Protein AF-A0A7V5UAN1-F1 (afdb_monomer)

Radius of gyration: 17.16 Å; Cα contacts (8 Å, |Δi|>4): 252; chains: 1; bounding box: 66×41×34 Å

Foldseek 3Di:
DDDDDDDDPCPVVLVVPDDFDDKDKDFDDDCLQPPVHHHRWIFIWGQRAAADAQFFFWFQDPNDTDTFGWHDDPNWIWGHGPDPPDDIDTDPDCVRTRTTTQWIDDPDPQRIWGAASNRHTDDSVVVVVLVVDDPVVVVCSRVVPDDDD

Sequence (149 aa):
MSDTPEIPENFLEDVSGCAAGELFALRVLGDSMLPEFAHGAIIVIDPSGLVRDGAYVIAYHNEEYIFRRYRQRDGRHFLEATAEGYETIEIPGIEALKGVVVQKAGRKRKDRVFYTPEGTPVPRDEVMKMKDMPIAEKVKLAKGEGAGS

Structure (mmCIF, N/CA/C/O backbone):
data_AF-A0A7V5UAN1-F1
#
_entry.id   AF-A0A7V5UAN1-F1
#
loop_
_atom_site.group_PDB
_atom_site.id
_atom_site.type_symbol
_atom_site.label_atom_id
_atom_site.label_alt_id
_atom_site.label_comp_id
_atom_site.label_asym_id
_atom_site.label_entity_id
_atom_site.label_seq_id
_atom_site.pdbx_PDB_ins_code
_atom_site.Cartn_x
_atom_site.Cartn_y
_atom_site.Cartn_z
_atom_site.occupancy
_atom_site.B_iso_or_equiv
_atom_site.auth_seq_id
_atom_site.auth_comp_id
_atom_site.auth_asym_id
_atom_site.auth_atom_id
_atom_site.pdbx_PDB_model_num
ATOM 1 N N . MET A 1 1 ? 46.985 2.603 -6.390 1.00 37.56 1 MET A N 1
ATOM 2 C CA . MET A 1 1 ? 46.342 2.937 -5.106 1.00 37.56 1 MET A CA 1
ATOM 3 C C . MET A 1 1 ? 44.888 3.224 -5.406 1.00 37.56 1 MET A C 1
ATOM 5 O O . MET A 1 1 ? 44.614 3.958 -6.344 1.00 37.56 1 MET A O 1
ATOM 9 N N . SER A 1 2 ? 43.996 2.500 -4.740 1.00 39.94 2 SER A N 1
ATOM 10 C CA . SER A 1 2 ? 42.563 2.465 -5.021 1.00 39.94 2 SER A CA 1
ATOM 11 C C . SER A 1 2 ? 41.875 3.565 -4.222 1.00 39.94 2 SER A C 1
ATOM 13 O O . SER A 1 2 ? 41.495 3.330 -3.081 1.00 39.94 2 SER A O 1
ATOM 15 N N . ASP A 1 3 ? 41.735 4.755 -4.794 1.00 39.78 3 ASP A N 1
ATOM 16 C CA . ASP A 1 3 ? 40.943 5.811 -4.167 1.00 39.78 3 ASP A CA 1
ATOM 17 C C . ASP A 1 3 ? 39.482 5.670 -4.595 1.00 39.78 3 ASP A C 1
ATOM 19 O O . ASP A 1 3 ? 39.117 5.928 -5.741 1.00 39.78 3 ASP A O 1
ATOM 23 N N . THR A 1 4 ? 38.644 5.210 -3.665 1.00 43.41 4 THR A N 1
ATOM 24 C CA . THR A 1 4 ? 37.189 5.367 -3.747 1.00 43.41 4 THR A CA 1
ATOM 25 C C . THR A 1 4 ? 36.801 6.500 -2.804 1.00 43.41 4 THR A C 1
ATOM 27 O O . THR A 1 4 ? 36.857 6.284 -1.597 1.00 43.41 4 THR A O 1
ATOM 30 N N . PRO A 1 5 ? 36.389 7.678 -3.299 1.00 42.16 5 PRO A N 1
ATOM 31 C CA . PRO A 1 5 ? 35.668 8.634 -2.475 1.00 42.16 5 PRO A CA 1
ATOM 32 C C . PRO A 1 5 ? 34.151 8.444 -2.635 1.00 42.16 5 PRO A C 1
ATOM 34 O O . PRO A 1 5 ? 33.549 8.719 -3.673 1.00 42.16 5 PRO A O 1
ATOM 37 N N . GLU A 1 6 ? 33.627 7.830 -1.579 1.00 40.03 6 GLU A N 1
ATOM 38 C CA . GLU A 1 6 ? 32.344 7.942 -0.874 1.00 40.03 6 GLU A CA 1
ATOM 39 C C . GLU A 1 6 ? 31.180 8.719 -1.519 1.00 40.03 6 GLU A C 1
ATOM 41 O O . GLU A 1 6 ? 31.269 9.876 -1.924 1.00 40.03 6 GLU A O 1
ATOM 46 N N . ILE A 1 7 ? 30.029 8.042 -1.546 1.00 42.56 7 ILE A N 1
ATOM 47 C CA . ILE A 1 7 ? 28.725 8.602 -1.905 1.00 42.56 7 ILE A CA 1
ATOM 48 C C . ILE A 1 7 ? 28.358 9.666 -0.852 1.00 42.56 7 ILE A C 1
ATOM 50 O O . ILE A 1 7 ? 28.419 9.346 0.333 1.00 42.56 7 ILE A O 1
ATOM 54 N N . PRO A 1 8 ? 27.942 10.885 -1.245 1.00 36.81 8 PRO A N 1
ATOM 55 C CA . PRO A 1 8 ? 27.608 11.942 -0.295 1.00 36.81 8 PRO A CA 1
ATOM 56 C C . PRO A 1 8 ? 26.448 11.534 0.623 1.00 36.81 8 PRO A C 1
ATOM 58 O O . PRO A 1 8 ? 25.410 11.053 0.157 1.00 36.81 8 PRO A O 1
ATOM 61 N N . GLU A 1 9 ? 26.634 11.782 1.921 1.00 48.00 9 GLU A N 1
ATOM 62 C CA . GLU A 1 9 ? 25.721 11.458 3.031 1.00 48.00 9 GLU A CA 1
ATOM 63 C C . GLU A 1 9 ? 24.309 12.064 2.873 1.00 48.00 9 GLU A C 1
ATOM 65 O O . GLU A 1 9 ? 23.345 11.559 3.442 1.00 48.00 9 GLU A O 1
ATOM 70 N N . ASN A 1 10 ? 24.140 13.055 1.992 1.00 40.91 10 ASN A N 1
ATOM 71 C CA . ASN A 1 10 ? 22.894 13.809 1.828 1.00 40.91 10 ASN A CA 1
ATOM 72 C C . ASN A 1 10 ? 21.871 13.237 0.832 1.00 40.91 10 ASN A C 1
ATOM 74 O O . ASN A 1 10 ? 20.813 13.829 0.650 1.00 40.91 10 ASN A O 1
ATOM 78 N N . PHE A 1 11 ? 22.101 12.081 0.195 1.00 41.47 11 PHE A N 1
ATOM 79 C CA . PHE A 1 11 ? 21.076 11.506 -0.703 1.00 41.47 11 PHE A CA 1
ATOM 80 C C . PHE A 1 11 ? 19.885 10.883 0.054 1.00 41.47 11 PHE A C 1
ATOM 82 O O . PHE A 1 11 ? 18.825 10.647 -0.526 1.00 41.47 11 PHE A O 1
ATOM 89 N N . LEU A 1 12 ? 20.061 10.602 1.347 1.00 40.75 12 LEU A N 1
ATOM 90 C CA . LEU A 1 12 ? 19.012 10.102 2.239 1.00 40.75 12 LEU A CA 1
ATOM 91 C C . LEU A 1 12 ? 18.244 11.238 2.940 1.00 40.75 12 LEU A C 1
ATOM 93 O O . LEU A 1 12 ? 17.134 11.004 3.410 1.00 40.75 12 LEU A O 1
ATOM 97 N N . GLU A 1 13 ? 18.775 12.467 2.952 1.00 40.84 13 GLU A N 1
ATOM 98 C CA . GLU A 1 13 ? 18.150 13.615 3.628 1.00 40.84 13 GLU A CA 1
ATOM 99 C C . GLU A 1 13 ? 17.051 14.300 2.798 1.00 40.84 13 GLU A C 1
ATOM 101 O O . GLU A 1 13 ? 16.097 14.812 3.373 1.00 40.84 13 GLU A O 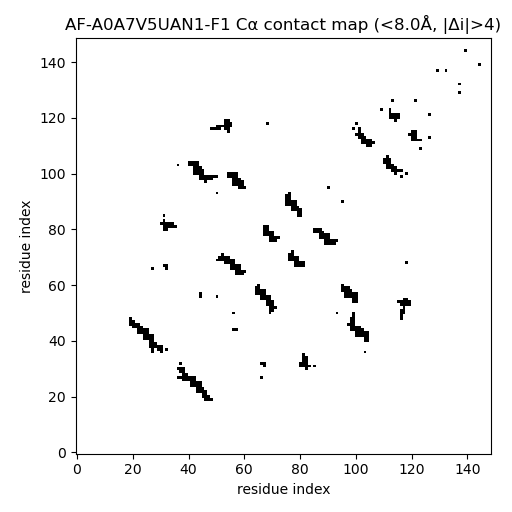1
ATOM 106 N N . ASP A 1 14 ? 17.068 14.215 1.463 1.00 40.69 14 ASP A N 1
ATOM 107 C CA . ASP A 1 14 ? 15.990 14.782 0.622 1.00 40.69 14 ASP A CA 1
ATOM 108 C C . ASP A 1 14 ? 14.695 13.940 0.611 1.00 40.69 14 ASP A C 1
ATOM 110 O O . ASP A 1 14 ? 13.677 14.343 0.045 1.00 40.69 14 ASP A O 1
ATOM 114 N N . VAL A 1 15 ? 14.716 12.768 1.256 1.00 47.09 15 VAL A N 1
ATOM 115 C CA . VAL A 1 15 ? 13.516 11.975 1.583 1.00 47.09 15 VAL A CA 1
ATOM 116 C C . VAL A 1 15 ? 13.005 12.317 2.999 1.00 47.09 15 VAL A C 1
ATOM 118 O O . VAL A 1 15 ? 11.903 11.926 3.369 1.00 47.09 15 VAL A O 1
ATOM 121 N N . SER A 1 16 ? 13.756 13.115 3.772 1.00 43.41 16 SER A N 1
ATOM 122 C CA 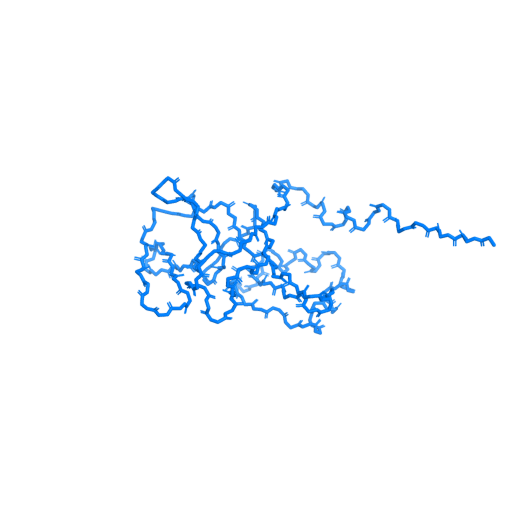. SER A 1 16 ? 13.485 13.482 5.171 1.00 43.41 16 SER A CA 1
ATOM 123 C C . SER A 1 16 ? 12.730 14.815 5.315 1.00 43.41 16 SER A C 1
ATOM 125 O O . SER A 1 16 ? 13.090 15.709 6.081 1.00 43.41 16 SER A O 1
ATOM 127 N N . GLY A 1 17 ? 11.622 14.956 4.585 1.00 40.72 17 GLY A N 1
ATOM 128 C CA . GLY A 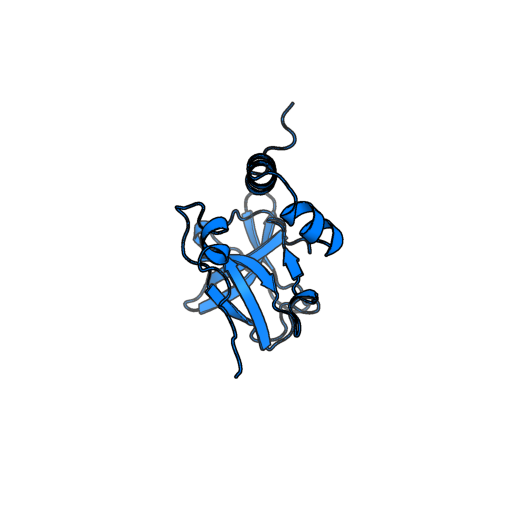1 17 ? 10.619 16.000 4.823 1.00 40.72 17 GLY A CA 1
ATOM 129 C C . GLY A 1 17 ? 9.636 15.611 5.937 1.00 40.72 17 GLY A C 1
ATOM 130 O O . GLY A 1 17 ? 8.461 15.404 5.656 1.00 40.72 17 GLY A O 1
ATOM 131 N N . CYS A 1 18 ? 10.151 15.483 7.167 1.00 41.56 18 CYS A N 1
ATOM 132 C CA . CYS A 1 18 ? 9.503 15.232 8.471 1.00 41.56 18 CYS A CA 1
ATOM 133 C C . CYS A 1 18 ? 8.083 15.829 8.643 1.00 41.56 18 CYS A C 1
ATOM 135 O O . CYS A 1 18 ? 7.859 16.997 8.340 1.00 41.56 18 CYS A O 1
ATOM 137 N N . ALA A 1 19 ? 7.089 15.126 9.201 1.00 39.47 19 ALA A N 1
ATOM 138 C CA . ALA A 1 19 ? 7.127 14.465 10.513 1.00 39.47 19 ALA A CA 1
ATOM 139 C C . ALA A 1 19 ? 6.348 13.132 10.536 1.00 39.47 19 ALA A C 1
ATOM 141 O O . ALA A 1 19 ? 5.250 13.026 11.082 1.00 39.47 19 ALA A O 1
ATOM 142 N N . ALA A 1 20 ? 6.908 12.117 9.894 1.00 49.06 20 ALA A N 1
ATOM 143 C CA . ALA A 1 20 ? 6.145 11.009 9.352 1.00 49.06 20 ALA A CA 1
ATOM 144 C C . ALA A 1 20 ? 7.088 9.780 9.359 1.00 49.06 20 ALA A C 1
ATOM 146 O O . ALA A 1 20 ? 8.190 9.888 8.836 1.00 49.06 20 ALA A O 1
ATOM 147 N N . GLY A 1 21 ? 6.759 8.713 10.104 1.00 60.72 21 GLY A N 1
ATOM 148 C CA . GLY A 1 21 ? 7.710 7.698 10.611 1.00 60.72 21 GLY A CA 1
ATOM 149 C C . GLY A 1 21 ? 8.696 7.082 9.601 1.00 60.72 21 GLY A C 1
ATOM 150 O O . GLY A 1 21 ? 8.434 7.032 8.404 1.00 60.72 21 GLY A O 1
ATOM 151 N N . GLU A 1 22 ? 9.835 6.586 10.103 1.00 77.00 22 GLU A N 1
ATOM 152 C CA . GLU A 1 22 ? 10.902 6.003 9.275 1.00 77.00 22 GLU A CA 1
ATOM 153 C C . GLU A 1 22 ? 10.377 4.873 8.373 1.00 77.00 22 GLU A C 1
ATOM 155 O O . GLU A 1 22 ? 9.645 3.985 8.820 1.00 77.00 22 GLU A O 1
ATOM 160 N N . LEU A 1 23 ? 10.763 4.907 7.092 1.00 83.19 23 LEU A N 1
ATOM 161 C CA . LEU A 1 23 ? 10.410 3.866 6.132 1.00 83.19 23 LEU A CA 1
ATOM 162 C C . LEU A 1 23 ? 11.031 2.532 6.546 1.00 83.19 23 LEU A C 1
ATOM 164 O O . LEU A 1 23 ? 12.218 2.457 6.860 1.00 83.19 23 LEU A O 1
ATOM 168 N N . PHE A 1 24 ? 10.267 1.451 6.434 1.00 84.94 24 PHE A N 1
ATOM 169 C CA . PHE A 1 24 ? 10.766 0.111 6.735 1.00 84.94 24 PHE A CA 1
ATOM 170 C C . PHE A 1 24 ? 10.458 -0.870 5.610 1.00 84.94 24 PHE A C 1
ATOM 172 O O . PHE A 1 24 ? 9.486 -0.731 4.870 1.00 84.94 24 PHE A O 1
ATOM 179 N N . ALA A 1 25 ? 11.320 -1.874 5.460 1.00 90.31 25 ALA A N 1
ATOM 180 C CA . ALA A 1 25 ? 11.179 -2.893 4.431 1.00 90.31 25 ALA A CA 1
ATOM 181 C C . ALA A 1 25 ? 10.675 -4.210 5.030 1.00 90.31 25 ALA A C 1
ATOM 183 O O . ALA A 1 25 ? 11.241 -4.704 6.004 1.00 90.31 25 ALA A O 1
ATOM 184 N N . LEU A 1 26 ? 9.657 -4.810 4.412 1.00 93.62 26 LEU A N 1
ATOM 185 C CA . LEU A 1 26 ? 9.135 -6.129 4.780 1.00 93.62 26 LEU A CA 1
ATOM 186 C C . LEU A 1 26 ? 9.241 -7.112 3.618 1.00 93.62 26 LEU A C 1
ATOM 188 O O . LEU A 1 26 ? 9.294 -6.731 2.447 1.00 93.62 26 LEU A O 1
ATOM 192 N N . ARG A 1 27 ? 9.241 -8.403 3.953 1.00 95.69 27 ARG A N 1
ATOM 193 C CA . ARG A 1 27 ? 9.141 -9.495 2.984 1.00 95.69 27 ARG A CA 1
ATOM 194 C C . ARG A 1 27 ? 7.693 -9.964 2.880 1.00 95.69 27 ARG A C 1
ATOM 196 O O . ARG A 1 27 ? 7.077 -10.271 3.894 1.00 95.69 27 ARG A O 1
ATOM 203 N N . VAL A 1 28 ? 7.184 -10.069 1.657 1.00 95.56 28 VAL A N 1
ATOM 204 C CA . VAL A 1 28 ? 5.847 -10.595 1.363 1.00 95.56 28 VAL A CA 1
ATOM 205 C C . VAL A 1 28 ? 5.794 -12.094 1.652 1.00 95.56 28 VAL A C 1
ATOM 207 O O . VAL A 1 28 ? 6.667 -12.852 1.219 1.00 95.56 28 VAL A O 1
ATOM 210 N N . LEU A 1 29 ? 4.748 -12.516 2.362 1.00 93.88 29 LEU A N 1
ATOM 211 C CA . LEU A 1 29 ? 4.465 -13.909 2.703 1.00 93.88 29 LEU A CA 1
ATOM 212 C C . LEU A 1 29 ? 3.189 -14.380 1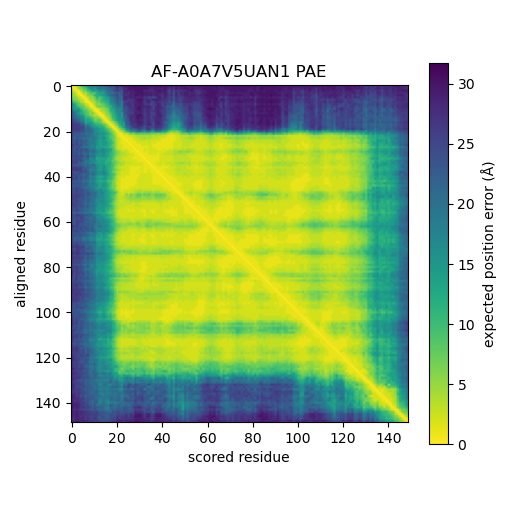.988 1.00 93.88 29 LEU A C 1
ATOM 214 O O . LEU A 1 29 ? 2.264 -13.598 1.780 1.00 93.88 29 LEU A O 1
ATOM 218 N N . GLY A 1 30 ? 3.151 -15.661 1.606 1.00 94.06 30 GLY A N 1
ATOM 219 C CA . GLY A 1 30 ? 2.072 -16.227 0.788 1.00 94.06 30 GLY A CA 1
ATOM 220 C C . GLY A 1 30 ? 1.990 -15.662 -0.638 1.00 94.06 30 GLY A C 1
ATOM 221 O O . GLY A 1 30 ? 2.919 -15.016 -1.123 1.00 94.06 30 GLY A O 1
ATOM 222 N N . ASP A 1 31 ? 0.873 -15.935 -1.305 1.00 96.00 31 ASP A N 1
ATOM 223 C CA . ASP A 1 31 ? 0.601 -15.618 -2.715 1.00 96.00 31 ASP A CA 1
ATOM 224 C C . ASP A 1 31 ? -0.654 -14.742 -2.918 1.00 96.00 31 ASP A C 1
ATOM 226 O O . ASP A 1 31 ? -0.974 -14.354 -4.037 1.00 96.00 31 ASP A O 1
ATOM 230 N N . SER A 1 32 ? -1.319 -14.345 -1.830 1.00 94.56 32 SER A N 1
ATOM 231 C CA . SER A 1 32 ? -2.541 -13.522 -1.845 1.00 94.56 32 SER A CA 1
ATOM 232 C C . SER A 1 32 ? -2.439 -12.178 -2.585 1.00 94.56 32 SER A C 1
ATOM 234 O O . SER A 1 32 ? -3.449 -11.562 -2.923 1.00 94.56 32 SER A O 1
ATOM 236 N N . MET A 1 33 ? -1.225 -11.708 -2.858 1.00 96.62 33 MET A N 1
ATOM 237 C CA . MET A 1 33 ? -0.973 -10.442 -3.548 1.00 96.62 33 MET A CA 1
ATOM 238 C C . MET A 1 33 ? -0.370 -10.634 -4.945 1.00 96.62 33 MET A C 1
ATOM 240 O O . MET A 1 33 ? 0.109 -9.677 -5.556 1.00 96.62 33 MET A O 1
ATOM 244 N N . LEU A 1 34 ? -0.428 -11.857 -5.481 1.00 95.88 34 LEU A N 1
ATOM 245 C CA . LEU A 1 34 ? -0.152 -12.122 -6.888 1.00 95.88 34 LEU A CA 1
ATOM 246 C C . LEU A 1 34 ? -1.177 -11.434 -7.813 1.00 95.88 34 LEU A C 1
ATOM 248 O O . LEU A 1 34 ? -2.306 -11.173 -7.399 1.00 95.88 34 LEU A O 1
ATOM 252 N N . PRO A 1 35 ? -0.797 -11.148 -9.076 1.00 94.31 35 PRO A N 1
ATOM 253 C CA . PRO A 1 35 ? 0.533 -11.364 -9.664 1.00 94.31 35 PRO A CA 1
ATOM 254 C C . PRO A 1 35 ? 1.556 -10.272 -9.306 1.00 94.31 35 PRO A C 1
ATOM 256 O O . PRO A 1 35 ? 2.747 -10.442 -9.556 1.00 94.31 35 PRO A O 1
ATOM 259 N N . GLU A 1 36 ? 1.113 -9.158 -8.722 1.00 92.69 36 GLU A N 1
ATOM 260 C CA . GLU A 1 36 ? 1.946 -7.967 -8.530 1.00 92.69 36 GLU A CA 1
ATOM 261 C C . GLU A 1 36 ? 3.054 -8.184 -7.485 1.00 92.69 36 GLU A C 1
ATOM 263 O O . GLU A 1 36 ? 4.206 -7.781 -7.691 1.00 92.69 36 GLU A O 1
ATOM 268 N N . PHE A 1 37 ? 2.735 -8.872 -6.387 1.00 95.25 37 PHE A N 1
ATOM 269 C CA . PHE A 1 37 ? 3.654 -9.150 -5.287 1.00 95.25 37 PHE A CA 1
ATOM 270 C C . PHE A 1 37 ? 3.770 -10.652 -5.046 1.00 95.25 37 PHE A C 1
ATOM 272 O O . PHE A 1 37 ? 2.939 -11.271 -4.384 1.00 95.25 37 PHE A O 1
ATOM 279 N N . ALA A 1 38 ? 4.842 -11.235 -5.576 1.00 95.06 38 ALA A N 1
ATOM 280 C CA . ALA A 1 38 ? 5.164 -12.633 -5.346 1.00 95.06 38 ALA A CA 1
ATOM 281 C C . ALA A 1 38 ? 5.670 -12.888 -3.922 1.00 95.06 38 ALA A C 1
ATOM 283 O O . ALA A 1 38 ? 6.253 -12.010 -3.276 1.00 95.06 38 ALA A O 1
ATOM 284 N N . HIS A 1 39 ? 5.518 -14.134 -3.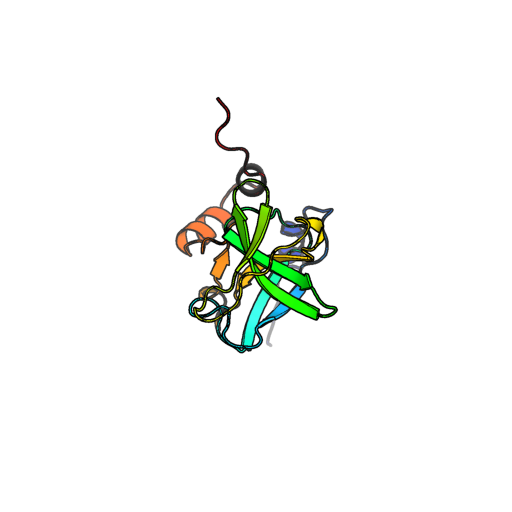476 1.00 95.75 39 HIS A N 1
ATOM 285 C CA . HIS A 1 39 ? 6.141 -14.617 -2.253 1.00 95.75 39 HIS A CA 1
ATOM 286 C C . HIS A 1 39 ? 7.640 -14.285 -2.230 1.00 95.75 39 HIS A C 1
ATOM 288 O O . HIS A 1 39 ? 8.360 -14.514 -3.205 1.00 95.75 39 HIS A O 1
ATOM 294 N N . GLY A 1 40 ? 8.121 -13.742 -1.112 1.00 94.81 40 GLY A N 1
ATOM 295 C CA . GLY A 1 40 ? 9.519 -13.359 -0.945 1.00 94.81 40 GLY A CA 1
ATOM 296 C C . GLY A 1 40 ? 9.896 -11.996 -1.535 1.00 94.81 40 GLY A C 1
ATOM 297 O O . GLY A 1 40 ? 11.029 -11.557 -1.323 1.00 94.81 40 GLY A O 1
ATOM 298 N N . ALA A 1 41 ? 8.984 -11.298 -2.224 1.00 94.56 41 ALA A N 1
ATOM 299 C CA . ALA A 1 41 ? 9.220 -9.926 -2.665 1.00 94.56 41 ALA A CA 1
ATOM 300 C C . ALA A 1 41 ? 9.494 -9.009 -1.462 1.00 94.56 41 ALA A C 1
ATOM 302 O O . ALA A 1 41 ? 8.892 -9.167 -0.401 1.00 94.56 41 ALA A O 1
ATOM 303 N N . ILE A 1 42 ? 10.397 -8.042 -1.632 1.00 94.62 42 ILE A N 1
ATOM 304 C CA . ILE A 1 42 ? 10.664 -7.023 -0.613 1.00 94.62 42 ILE A CA 1
ATOM 305 C C . ILE A 1 42 ? 9.876 -5.767 -0.970 1.00 94.62 42 ILE A C 1
ATOM 307 O O . ILE A 1 42 ? 9.997 -5.258 -2.086 1.00 94.62 42 ILE A O 1
ATOM 311 N N . ILE A 1 43 ? 9.088 -5.271 -0.027 1.00 93.62 43 ILE A N 1
ATOM 312 C CA . ILE A 1 43 ? 8.279 -4.057 -0.147 1.00 93.62 43 ILE A CA 1
ATOM 313 C C . ILE A 1 43 ? 8.758 -3.019 0.864 1.00 93.62 43 ILE A C 1
ATOM 315 O O . ILE A 1 43 ? 9.220 -3.386 1.940 1.00 93.62 43 ILE A O 1
ATOM 319 N N . VAL A 1 44 ? 8.674 -1.739 0.508 1.00 90.06 44 VAL A N 1
ATOM 320 C CA . VAL A 1 44 ? 8.981 -0.607 1.391 1.00 90.06 44 VAL A CA 1
ATOM 321 C C . VAL A 1 44 ? 7.672 0.041 1.803 1.00 90.06 44 VAL A C 1
ATOM 323 O O . VAL A 1 44 ? 6.847 0.370 0.945 1.00 90.06 44 VAL A O 1
ATOM 326 N N . ILE A 1 45 ? 7.501 0.194 3.108 1.00 90.94 45 ILE A N 1
ATOM 327 C CA . ILE A 1 45 ? 6.308 0.717 3.745 1.00 90.94 45 ILE A CA 1
ATOM 328 C C . ILE A 1 45 ? 6.619 2.108 4.279 1.00 90.94 45 ILE A C 1
ATOM 330 O O . ILE A 1 45 ? 7.627 2.311 4.955 1.00 90.94 45 ILE A O 1
ATOM 334 N N . ASP A 1 46 ? 5.713 3.030 3.988 1.00 89.00 46 ASP A N 1
ATOM 335 C CA . ASP A 1 46 ? 5.621 4.329 4.627 1.00 89.00 46 ASP A CA 1
ATOM 336 C C . ASP A 1 46 ? 4.501 4.291 5.684 1.00 89.00 46 ASP A C 1
ATOM 338 O O . ASP A 1 46 ? 3.324 4.204 5.314 1.00 89.00 46 ASP A O 1
ATOM 342 N N . PRO A 1 47 ? 4.823 4.324 6.994 1.00 87.25 47 PRO A N 1
ATOM 343 C CA . PRO A 1 47 ? 3.816 4.316 8.060 1.00 87.25 47 PRO A CA 1
ATOM 344 C C . PRO A 1 47 ? 2.958 5.582 8.099 1.00 87.25 47 PRO A C 1
ATOM 346 O O . PRO A 1 47 ? 1.907 5.602 8.734 1.00 87.25 47 PRO A O 1
ATOM 349 N N . SER A 1 48 ? 3.417 6.643 7.447 1.00 82.44 48 SER A N 1
ATOM 350 C CA . SER A 1 48 ? 2.800 7.963 7.462 1.00 82.44 48 SER A CA 1
ATOM 351 C C . SER A 1 48 ? 2.173 8.372 6.134 1.00 82.44 48 SER A C 1
ATOM 353 O O . SER A 1 48 ? 1.574 9.444 6.029 1.00 82.44 48 SER A O 1
ATOM 355 N N . GLY A 1 49 ? 2.320 7.523 5.119 1.00 79.06 49 GLY A N 1
ATOM 356 C CA . GLY A 1 49 ? 1.834 7.803 3.784 1.00 79.06 49 GLY A CA 1
ATOM 357 C C . GLY A 1 49 ? 0.308 7.860 3.733 1.00 79.06 49 GLY A C 1
ATOM 358 O O . GLY A 1 49 ? -0.408 7.181 4.473 1.00 79.06 49 GLY A O 1
ATOM 359 N N . LEU A 1 50 ? -0.196 8.689 2.821 1.00 81.19 50 LEU A N 1
ATOM 360 C CA . LEU A 1 50 ? -1.626 8.854 2.605 1.00 81.19 50 LEU A CA 1
ATOM 361 C C . LEU A 1 50 ? -2.224 7.574 2.006 1.00 81.19 50 LEU A C 1
ATOM 363 O O . LEU A 1 50 ? -1.764 7.090 0.973 1.00 81.19 50 LEU A O 1
ATOM 367 N N . VAL A 1 51 ? -3.289 7.060 2.620 1.00 85.62 51 VAL A N 1
ATOM 368 C CA . VAL A 1 51 ? -4.030 5.906 2.100 1.00 85.62 51 VAL A CA 1
ATOM 369 C C . VAL A 1 51 ? -5.214 6.385 1.262 1.00 85.62 51 VAL A C 1
ATOM 371 O O . VAL A 1 51 ? -6.054 7.145 1.746 1.00 85.62 51 VAL A O 1
ATOM 374 N N . ARG A 1 52 ? -5.314 5.905 0.018 1.00 90.62 52 ARG A N 1
ATOM 375 C CA . ARG A 1 52 ? -6.469 6.113 -0.873 1.00 90.62 52 ARG A CA 1
ATOM 376 C C . ARG A 1 52 ? -7.012 4.782 -1.383 1.00 90.62 52 ARG A C 1
ATOM 378 O O . ARG A 1 52 ? -6.326 3.766 -1.296 1.00 90.62 52 ARG A O 1
ATOM 385 N N . ASP A 1 53 ? -8.247 4.772 -1.896 1.00 95.00 53 ASP A N 1
ATOM 386 C CA . ASP A 1 53 ? -8.827 3.567 -2.514 1.00 95.00 53 ASP A CA 1
ATOM 387 C C . ASP A 1 53 ? -7.857 2.988 -3.552 1.00 95.00 53 ASP A C 1
ATOM 389 O O . ASP A 1 53 ? -7.342 3.702 -4.411 1.00 95.00 53 ASP A O 1
ATOM 393 N N . GLY A 1 54 ? -7.577 1.693 -3.429 1.00 94.81 54 GLY A N 1
ATOM 394 C CA . GLY A 1 54 ? -6.634 0.986 -4.281 1.00 94.81 54 GLY A CA 1
ATOM 395 C C . GLY A 1 54 ? -5.210 0.883 -3.732 1.00 94.81 54 GLY A C 1
ATOM 396 O O . GLY A 1 54 ? -4.458 0.071 -4.275 1.00 94.81 54 GLY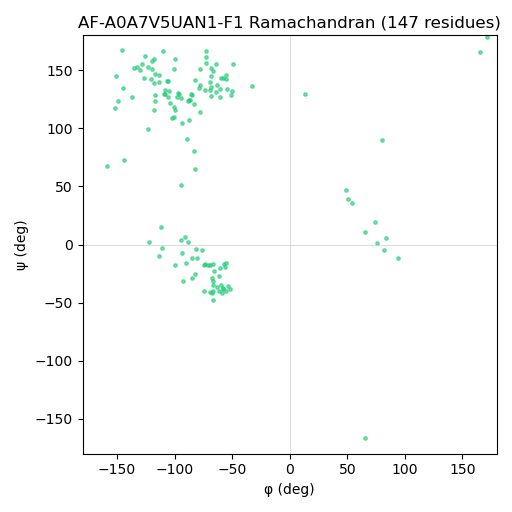 A O 1
ATOM 397 N N . ALA A 1 55 ? -4.852 1.609 -2.667 1.00 94.44 55 ALA A N 1
ATOM 398 C CA . ALA A 1 55 ? -3.539 1.538 -2.026 1.00 94.44 55 ALA A CA 1
ATOM 399 C C . ALA A 1 55 ? -3.165 0.113 -1.600 1.00 94.44 55 ALA A C 1
ATOM 401 O O . ALA A 1 55 ? -3.999 -0.654 -1.121 1.00 94.44 55 ALA A O 1
ATOM 402 N N . TYR A 1 56 ? -1.883 -0.217 -1.675 1.00 96.88 56 TYR A N 1
ATOM 403 C CA . TYR A 1 56 ? -1.330 -1.418 -1.054 1.00 96.88 56 TYR A CA 1
ATOM 404 C C . TYR A 1 56 ? -0.928 -1.094 0.381 1.00 96.88 56 TYR A C 1
ATOM 406 O O . TYR A 1 56 ? -0.175 -0.153 0.594 1.00 96.88 56 TYR A O 1
ATOM 414 N N . VAL A 1 57 ? -1.428 -1.831 1.370 1.00 96.56 57 VAL A N 1
ATOM 415 C CA . VAL A 1 57 ? -1.303 -1.453 2.785 1.00 96.56 57 VAL A CA 1
ATOM 416 C C . VAL A 1 57 ? -0.913 -2.631 3.663 1.00 96.56 57 VAL A C 1
ATOM 418 O O . VAL A 1 57 ? -1.247 -3.784 3.384 1.00 96.56 57 VAL A O 1
ATOM 421 N N . ILE A 1 58 ? -0.239 -2.315 4.763 1.00 96.19 58 ILE A N 1
ATOM 422 C CA . ILE A 1 58 ? -0.116 -3.213 5.905 1.00 96.19 58 ILE A CA 1
ATOM 423 C C . ILE A 1 58 ? -1.195 -2.836 6.912 1.00 96.19 58 ILE A C 1
ATOM 425 O O . ILE A 1 58 ? -1.322 -1.667 7.275 1.00 96.19 58 ILE A O 1
ATOM 429 N N . ALA A 1 59 ? -1.955 -3.818 7.378 1.00 95.25 59 ALA A N 1
ATOM 430 C CA . ALA A 1 59 ? -2.944 -3.645 8.432 1.00 95.25 59 ALA A CA 1
ATOM 431 C C . ALA A 1 59 ? -2.654 -4.597 9.590 1.00 95.25 59 ALA A C 1
ATOM 433 O O . ALA A 1 59 ? -2.076 -5.664 9.387 1.00 95.25 59 ALA A O 1
ATOM 434 N N . TYR A 1 60 ? -3.063 -4.209 10.795 1.00 91.00 60 TYR A N 1
ATOM 435 C CA . TYR A 1 60 ? -3.054 -5.104 11.948 1.00 91.00 60 TYR A CA 1
ATOM 436 C C . TYR A 1 60 ? -4.469 -5.644 12.162 1.00 91.00 60 TYR A C 1
ATOM 438 O O . TYR A 1 60 ? -5.391 -4.870 12.424 1.00 91.00 60 TYR A O 1
ATOM 446 N N . HIS A 1 61 ? -4.649 -6.953 12.004 1.00 88.69 61 HIS A N 1
ATOM 447 C CA . HIS A 1 61 ? -5.944 -7.623 12.080 1.00 88.69 61 HIS A CA 1
ATOM 448 C C . HIS A 1 61 ? -5.779 -9.007 12.717 1.00 88.69 61 HIS A C 1
ATOM 450 O O . HIS A 1 61 ? -4.862 -9.735 12.355 1.00 88.69 61 HIS A O 1
ATOM 456 N N . ASN A 1 62 ? -6.658 -9.369 13.658 1.00 87.88 62 ASN A N 1
ATOM 457 C CA . ASN A 1 62 ? -6.603 -10.637 14.406 1.00 87.88 62 ASN A CA 1
ATOM 458 C C . ASN A 1 62 ? -5.217 -10.952 14.994 1.00 87.88 62 ASN A C 1
ATOM 460 O O . ASN A 1 62 ? -4.714 -12.057 14.848 1.00 87.88 62 ASN A O 1
ATOM 464 N N . GLU A 1 63 ? -4.602 -9.958 15.640 1.00 88.75 63 GLU A N 1
ATOM 465 C CA . GLU A 1 63 ? -3.278 -10.072 16.277 1.00 88.75 63 GLU A CA 1
ATOM 466 C C . GLU A 1 63 ? -2.102 -10.326 15.315 1.00 88.75 63 GLU A C 1
ATOM 468 O O . GLU A 1 63 ? -0.974 -10.557 15.749 1.00 88.75 63 GLU A O 1
ATOM 473 N N . GLU A 1 64 ? -2.330 -10.198 14.007 1.00 90.50 64 GLU A N 1
ATOM 474 C CA . GLU A 1 64 ? -1.312 -10.395 12.983 1.00 90.50 64 GLU A CA 1
ATOM 475 C C . GLU A 1 64 ? -1.242 -9.215 12.006 1.00 90.50 64 GLU A C 1
ATOM 477 O O . GLU A 1 64 ? -2.197 -8.462 11.791 1.00 90.50 64 GLU A O 1
ATOM 482 N N . TYR A 1 65 ? -0.071 -9.046 11.392 1.00 91.56 65 TYR A N 1
ATOM 483 C CA . TYR A 1 65 ? 0.108 -8.099 10.297 1.00 91.56 65 TYR A CA 1
ATOM 484 C C . TYR A 1 65 ? -0.260 -8.760 8.975 1.00 91.56 65 TYR A C 1
ATOM 486 O O . TYR A 1 65 ? 0.331 -9.770 8.591 1.00 91.56 65 TYR A O 1
ATOM 494 N N . ILE A 1 66 ? -1.183 -8.145 8.241 1.00 94.94 66 ILE A N 1
ATOM 495 C CA . ILE A 1 66 ? -1.634 -8.630 6.940 1.00 94.94 66 ILE A CA 1
ATOM 496 C C . ILE A 1 66 ? -1.315 -7.623 5.834 1.00 94.94 66 ILE A C 1
ATOM 498 O O . ILE A 1 66 ? -1.469 -6.411 6.002 1.00 94.94 66 ILE A O 1
ATOM 502 N N . PHE A 1 67 ? -0.876 -8.140 4.684 1.00 96.94 67 PHE A N 1
ATOM 503 C CA . PHE A 1 67 ? -0.631 -7.361 3.473 1.00 96.94 67 PHE A CA 1
ATOM 504 C C . PHE A 1 67 ? -1.800 -7.508 2.491 1.00 96.94 67 PHE A C 1
ATOM 506 O O . PHE A 1 67 ? -2.109 -8.615 2.034 1.00 96.94 67 PHE A O 1
ATOM 513 N N . ARG A 1 68 ? -2.471 -6.392 2.187 1.00 97.19 68 ARG A N 1
ATOM 514 C CA . ARG A 1 68 ? -3.696 -6.345 1.374 1.00 97.19 68 ARG A CA 1
ATOM 515 C C . ARG A 1 68 ? -3.763 -5.070 0.537 1.00 97.19 68 ARG A C 1
ATOM 517 O O . ARG A 1 68 ? -3.015 -4.118 0.752 1.00 97.19 68 ARG A O 1
ATOM 524 N N . ARG A 1 69 ? -4.681 -5.046 -0.423 1.00 97.56 69 ARG A N 1
ATOM 525 C CA . ARG A 1 69 ? -5.118 -3.837 -1.113 1.00 97.56 69 ARG A CA 1
ATOM 526 C C . ARG A 1 69 ? -6.271 -3.216 -0.333 1.00 97.56 69 ARG A C 1
ATOM 528 O O . ARG A 1 69 ? -7.279 -3.872 -0.092 1.00 97.56 69 ARG A O 1
ATOM 535 N N . TYR A 1 70 ? -6.129 -1.964 0.063 1.00 97.62 70 TYR A N 1
ATOM 536 C CA . TYR A 1 70 ? -7.198 -1.214 0.696 1.00 97.62 70 TYR A CA 1
ATOM 537 C C . TYR A 1 70 ? -8.254 -0.833 -0.339 1.00 97.62 70 TYR A C 1
ATOM 539 O O . TYR A 1 70 ? -7.918 -0.328 -1.414 1.00 97.62 70 TYR A O 1
ATOM 547 N N . ARG A 1 71 ? -9.525 -1.049 0.003 1.00 97.06 71 ARG A N 1
ATOM 548 C CA . ARG A 1 71 ? -10.671 -0.578 -0.766 1.00 97.06 71 ARG A CA 1
ATOM 549 C C . ARG A 1 71 ? -11.633 0.222 0.090 1.00 97.06 71 ARG A C 1
ATOM 551 O O . ARG A 1 71 ? -11.892 -0.131 1.237 1.00 97.06 71 ARG A O 1
ATOM 558 N N . GLN A 1 72 ? -12.215 1.253 -0.503 1.00 95.19 72 GLN A N 1
ATOM 559 C CA . GLN A 1 72 ? -13.304 2.007 0.099 1.00 95.19 72 GLN A CA 1
ATOM 560 C C . GLN A 1 72 ? -14.561 1.867 -0.760 1.00 95.19 72 GLN A C 1
ATOM 562 O O . GLN A 1 72 ? -14.540 2.167 -1.952 1.00 95.19 72 GLN A O 1
ATOM 567 N N . ARG A 1 73 ? -15.661 1.391 -0.167 1.00 95.31 73 ARG A N 1
ATOM 568 C CA . ARG A 1 73 ? -16.960 1.233 -0.846 1.00 95.31 73 ARG A CA 1
ATOM 569 C C . ARG A 1 73 ? -18.067 1.718 0.075 1.00 95.31 73 ARG A C 1
ATOM 571 O O . ARG A 1 73 ? -18.116 1.294 1.223 1.00 95.31 73 ARG A O 1
ATOM 578 N N . ASP A 1 74 ? -18.919 2.619 -0.410 1.00 93.69 74 ASP A N 1
ATOM 579 C CA . ASP A 1 74 ? -20.081 3.142 0.329 1.00 93.69 74 ASP A CA 1
ATOM 580 C C . ASP A 1 74 ? -19.747 3.656 1.745 1.00 93.69 74 ASP A C 1
ATOM 582 O O . ASP A 1 74 ? -20.478 3.431 2.707 1.00 93.69 74 ASP A O 1
ATOM 586 N N . GLY A 1 75 ? -18.591 4.315 1.888 1.00 92.00 75 GLY A N 1
ATOM 587 C CA . GLY A 1 75 ? -18.101 4.830 3.173 1.00 92.00 75 GLY A CA 1
ATOM 588 C C . GLY A 1 75 ? -17.527 3.772 4.123 1.00 92.00 75 GLY A C 1
ATOM 589 O O . GLY A 1 75 ? -17.094 4.123 5.214 1.00 92.00 75 GLY A O 1
ATOM 590 N N . ARG A 1 76 ? -17.482 2.500 3.716 1.00 96.31 76 ARG A N 1
ATOM 591 C CA . ARG A 1 76 ? -16.875 1.393 4.464 1.00 96.31 76 ARG A CA 1
ATOM 592 C C . ARG A 1 76 ? -15.484 1.061 3.942 1.00 96.31 76 ARG A C 1
ATOM 594 O O . ARG A 1 76 ? -15.139 1.374 2.799 1.00 96.31 76 ARG A O 1
ATOM 601 N N . HIS A 1 77 ? -14.704 0.403 4.788 1.00 96.88 77 HIS A N 1
ATOM 602 C CA . HIS A 1 77 ? -13.289 0.137 4.580 1.00 96.88 77 HIS A CA 1
ATOM 603 C C . HIS A 1 77 ? -13.037 -1.368 4.495 1.00 96.88 77 HIS A C 1
ATOM 605 O O . HIS A 1 77 ? -13.438 -2.124 5.377 1.00 96.88 77 HIS A O 1
ATOM 611 N N . PHE A 1 78 ? -12.340 -1.797 3.448 1.00 97.56 78 PHE A N 1
ATOM 612 C CA . PHE A 1 78 ? -12.089 -3.204 3.162 1.00 97.56 78 PHE A CA 1
ATOM 613 C C . PHE A 1 78 ? -10.618 -3.456 2.842 1.00 97.56 78 PHE A C 1
ATOM 615 O O . PHE A 1 78 ? -9.907 -2.589 2.331 1.00 97.56 78 PHE A O 1
ATOM 622 N N . LEU A 1 79 ? -10.178 -4.677 3.110 1.00 97.50 79 LEU A N 1
ATOM 623 C CA . LEU A 1 79 ? -8.881 -5.213 2.740 1.00 97.50 79 LEU A CA 1
ATOM 624 C C . LEU A 1 79 ? -9.094 -6.398 1.801 1.00 97.50 79 LEU A C 1
ATOM 626 O O . LEU A 1 79 ? -9.643 -7.428 2.193 1.00 97.50 79 LEU A O 1
ATOM 630 N N . GLU A 1 80 ? -8.632 -6.252 0.566 1.00 97.25 80 GLU A N 1
ATOM 631 C CA . GLU A 1 80 ? -8.778 -7.245 -0.493 1.00 97.25 80 GLU A CA 1
ATOM 632 C C . GLU A 1 80 ? -7.425 -7.829 -0.886 1.00 97.25 80 GLU A C 1
ATOM 634 O O . GLU A 1 80 ? -6.411 -7.134 -0.975 1.00 97.25 80 GLU A O 1
ATOM 639 N N . ALA A 1 81 ? -7.398 -9.134 -1.120 1.00 97.25 81 ALA A N 1
ATOM 640 C CA . ALA A 1 81 ? -6.305 -9.760 -1.845 1.00 97.25 81 ALA A CA 1
ATOM 641 C C . ALA A 1 81 ? -6.339 -9.320 -3.317 1.00 97.25 81 ALA A C 1
ATOM 643 O O . ALA A 1 81 ? -7.396 -8.992 -3.853 1.00 97.25 81 ALA A O 1
ATOM 644 N N . THR A 1 82 ? -5.180 -9.304 -3.978 1.00 95.31 82 THR A N 1
ATOM 645 C CA . THR A 1 82 ? -5.143 -9.114 -5.443 1.00 95.31 82 THR A CA 1
ATOM 646 C C . THR A 1 82 ? -5.345 -10.441 -6.171 1.00 95.31 82 THR A C 1
ATOM 648 O O . THR A 1 82 ? -5.899 -10.458 -7.268 1.00 95.31 82 THR A O 1
ATOM 651 N N . ALA A 1 83 ? -4.936 -11.546 -5.544 1.00 95.56 83 ALA A N 1
ATOM 652 C CA . ALA A 1 83 ? -5.221 -12.886 -6.026 1.00 95.56 83 ALA A CA 1
ATOM 653 C C . ALA A 1 83 ? -6.667 -13.298 -5.701 1.00 95.56 83 ALA A C 1
ATOM 655 O O . ALA A 1 83 ? -7.237 -12.884 -4.689 1.00 95.56 83 ALA A O 1
ATOM 656 N N . GLU A 1 84 ? -7.237 -14.155 -6.543 1.00 92.50 84 GLU A N 1
ATOM 657 C CA . GLU A 1 84 ? -8.563 -14.742 -6.333 1.00 92.50 84 GLU A CA 1
ATOM 658 C C . GLU A 1 84 ? -8.556 -15.804 -5.219 1.00 92.50 84 GLU A C 1
ATOM 660 O O . GLU A 1 84 ? -7.511 -16.346 -4.859 1.00 92.50 84 GLU A O 1
ATOM 665 N N . GLY A 1 85 ? -9.737 -16.124 -4.681 1.00 92.44 85 GLY A N 1
ATOM 666 C CA . GLY A 1 85 ? -9.908 -17.187 -3.677 1.00 92.44 85 GLY A CA 1
ATOM 667 C C . GLY A 1 85 ? -9.627 -16.769 -2.231 1.00 92.44 85 GLY A C 1
ATOM 668 O O . GLY A 1 85 ? -9.675 -17.604 -1.333 1.00 92.44 85 GLY A O 1
ATOM 669 N N . TYR A 1 86 ? -9.369 -15.485 -1.998 1.00 94.25 86 TYR A N 1
ATOM 670 C CA . TYR A 1 86 ? -9.139 -14.913 -0.678 1.00 94.25 86 TYR A CA 1
ATOM 671 C C . TYR A 1 86 ? -10.332 -14.081 -0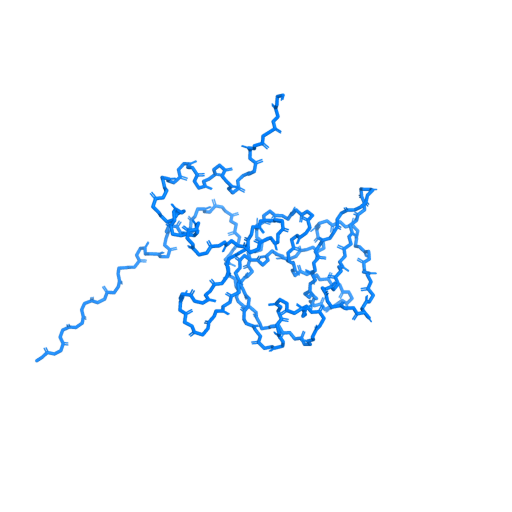.218 1.00 94.25 86 TYR A C 1
ATOM 673 O O . TYR A 1 86 ? -10.922 -13.329 -0.995 1.00 94.25 86 TYR A O 1
ATOM 681 N N . GLU A 1 87 ? -10.659 -14.183 1.067 1.00 94.12 87 GLU A N 1
ATOM 682 C CA . GLU A 1 87 ? -11.745 -13.409 1.660 1.00 94.12 87 GLU A CA 1
ATOM 683 C C . GLU A 1 87 ? -11.414 -11.914 1.723 1.00 94.12 87 GLU A C 1
ATOM 685 O O . GLU A 1 87 ? -10.271 -11.500 1.952 1.00 94.12 87 GLU A O 1
ATOM 690 N N . THR A 1 88 ? -12.452 -11.103 1.529 1.00 96.44 88 THR A N 1
ATOM 691 C CA . THR A 1 88 ? -12.401 -9.660 1.764 1.00 96.44 88 THR A CA 1
ATOM 692 C C . THR A 1 88 ? -12.682 -9.390 3.232 1.00 96.44 88 THR A C 1
ATOM 694 O O . THR A 1 88 ? -13.689 -9.849 3.765 1.00 96.44 88 THR A O 1
ATOM 697 N N . ILE A 1 89 ? -11.806 -8.624 3.874 1.00 96.31 89 ILE A N 1
ATOM 698 C CA . ILE A 1 89 ? -11.902 -8.318 5.302 1.00 96.31 89 ILE A CA 1
ATOM 699 C C . ILE A 1 89 ? -12.418 -6.890 5.455 1.00 96.31 89 ILE A C 1
ATOM 701 O O . ILE A 1 89 ? -11.796 -5.956 4.956 1.00 96.31 89 ILE A O 1
ATOM 705 N N . GLU A 1 90 ? -13.537 -6.705 6.149 1.00 96.00 90 GLU A N 1
ATOM 706 C CA . GLU A 1 90 ? -14.004 -5.376 6.555 1.00 96.00 90 GLU A CA 1
ATOM 707 C C . GLU A 1 90 ? -13.218 -4.904 7.787 1.00 96.00 90 GLU A C 1
ATOM 709 O O . GLU A 1 90 ? -12.998 -5.667 8.730 1.00 96.00 90 GLU A O 1
ATOM 714 N N . ILE A 1 91 ? -12.773 -3.647 7.776 1.00 95.44 91 ILE A N 1
ATOM 715 C CA . ILE A 1 91 ? -12.044 -3.021 8.885 1.00 95.44 91 ILE A CA 1
ATOM 716 C C . ILE A 1 91 ? -12.817 -1.803 9.404 1.00 95.44 91 ILE A C 1
ATOM 718 O O . ILE A 1 91 ? -13.512 -1.145 8.631 1.00 95.44 91 ILE A O 1
ATOM 722 N N . PRO A 1 92 ? -12.684 -1.458 10.698 1.00 91.50 92 PRO A N 1
ATOM 723 C CA . PRO A 1 92 ? -13.450 -0.360 11.294 1.00 91.50 92 PRO A CA 1
ATOM 724 C C . PRO A 1 92 ? -13.092 1.017 10.716 1.00 91.50 92 PRO A C 1
ATOM 726 O O . PRO A 1 92 ? -13.901 1.936 10.786 1.00 91.50 92 PRO A O 1
ATOM 729 N N . GLY A 1 93 ? -11.894 1.168 10.144 1.00 91.50 93 GLY A N 1
ATOM 730 C CA . GLY A 1 93 ? -11.423 2.429 9.585 1.00 91.50 93 GLY A CA 1
ATOM 731 C C . GLY A 1 93 ? -9.954 2.389 9.181 1.00 91.50 93 GLY A C 1
ATOM 732 O O . GLY A 1 93 ? -9.254 1.394 9.391 1.00 91.50 93 GLY A O 1
ATOM 733 N N . ILE A 1 94 ? -9.472 3.507 8.635 1.00 90.06 94 ILE A N 1
ATOM 734 C CA . ILE A 1 94 ? -8.072 3.688 8.208 1.00 90.06 94 ILE A CA 1
ATOM 735 C C . ILE A 1 94 ? -7.058 3.548 9.355 1.00 90.06 94 ILE A C 1
ATOM 737 O O . ILE A 1 94 ? -5.893 3.266 9.121 1.00 90.06 94 ILE A O 1
ATOM 741 N N . GLU A 1 95 ? -7.495 3.691 10.601 1.00 89.56 95 GLU A N 1
ATOM 742 C CA . GLU A 1 95 ? -6.682 3.547 11.815 1.00 89.56 95 GLU A CA 1
ATOM 743 C C . GLU A 1 95 ? -6.225 2.098 12.095 1.00 89.56 95 GLU A C 1
ATOM 745 O O . GLU A 1 95 ? -5.237 1.865 12.803 1.00 89.56 95 GLU A O 1
ATOM 750 N N . ALA A 1 96 ? -6.872 1.107 11.469 1.00 91.81 96 ALA A N 1
ATOM 751 C CA . ALA A 1 96 ? -6.376 -0.271 11.445 1.00 91.81 96 ALA A CA 1
ATOM 752 C C . ALA A 1 96 ? -5.127 -0.439 10.551 1.00 91.81 96 ALA A C 1
ATOM 754 O O . ALA A 1 96 ? -4.393 -1.426 10.677 1.00 91.81 96 ALA A O 1
ATOM 755 N N . LEU A 1 97 ? -4.868 0.523 9.661 1.00 93.62 97 LEU A N 1
ATOM 756 C CA . LEU A 1 97 ? -3.737 0.514 8.743 1.00 93.62 97 LEU A CA 1
ATOM 757 C C . LEU A 1 97 ? -2.477 1.014 9.451 1.00 93.62 97 LEU A C 1
ATOM 759 O O . LEU A 1 97 ? -2.512 1.921 10.279 1.00 93.62 97 LEU A O 1
ATOM 763 N N . LYS A 1 98 ? -1.350 0.382 9.138 1.00 93.62 98 LYS A N 1
ATOM 764 C CA . LYS A 1 98 ? -0.039 0.622 9.758 1.00 93.62 98 LYS A CA 1
ATOM 765 C C . LYS A 1 98 ? 0.971 1.230 8.796 1.00 93.62 98 LYS A C 1
ATOM 767 O O . LYS A 1 98 ? 2.042 1.642 9.224 1.00 93.62 98 LYS A O 1
ATOM 772 N N . GLY A 1 99 ? 0.627 1.283 7.516 1.00 90.81 99 GLY A N 1
ATOM 773 C CA . GLY A 1 99 ? 1.393 1.980 6.499 1.00 90.81 99 GLY A CA 1
ATOM 774 C C . GLY A 1 99 ? 0.974 1.584 5.094 1.00 90.81 99 GLY A C 1
ATOM 775 O O . GLY A 1 99 ? 0.287 0.578 4.886 1.00 90.81 99 GLY A O 1
ATOM 776 N N . VAL A 1 100 ? 1.418 2.380 4.131 1.00 94.00 100 VAL A N 1
ATOM 777 C CA . VAL A 1 100 ? 1.198 2.175 2.700 1.00 94.00 100 VAL A CA 1
ATOM 778 C C . VAL A 1 100 ? 2.484 1.696 2.036 1.00 94.00 100 VAL A C 1
ATOM 780 O O . VAL A 1 100 ? 3.584 2.135 2.363 1.00 94.00 100 VAL A O 1
ATOM 783 N N . VAL A 1 101 ? 2.364 0.767 1.098 1.00 93.19 101 VAL A N 1
ATOM 784 C CA . VAL A 1 101 ? 3.478 0.297 0.282 1.00 93.19 101 VAL A CA 1
ATOM 785 C C . VAL A 1 101 ? 3.756 1.331 -0.798 1.00 93.19 101 VAL A C 1
ATOM 787 O O . VAL A 1 101 ? 2.955 1.525 -1.708 1.00 93.19 101 VAL A O 1
ATOM 790 N N . VAL A 1 102 ? 4.926 1.954 -0.718 1.00 89.81 102 VAL A N 1
ATOM 791 C CA . VAL A 1 102 ? 5.377 2.979 -1.674 1.00 89.81 102 VAL A CA 1
ATOM 792 C C . VAL A 1 102 ? 6.340 2.416 -2.713 1.00 89.81 102 VAL A C 1
ATOM 794 O O . VAL A 1 102 ? 6.554 3.013 -3.769 1.00 89.81 102 VAL A O 1
ATOM 797 N N . GLN A 1 103 ? 6.929 1.245 -2.443 1.00 89.44 103 GLN A N 1
ATOM 798 C CA . GLN A 1 103 ? 7.915 0.641 -3.329 1.00 89.44 103 GLN A CA 1
ATOM 799 C C . GLN A 1 103 ? 7.925 -0.890 -3.246 1.00 89.44 103 GLN A C 1
ATOM 801 O O . GLN A 1 103 ? 7.843 -1.470 -2.168 1.00 89.44 103 GLN A O 1
ATOM 806 N N . LYS A 1 104 ? 8.168 -1.544 -4.382 1.00 92.31 104 LYS A N 1
ATOM 807 C CA . LYS A 1 104 ? 8.606 -2.940 -4.488 1.00 92.31 104 LYS A CA 1
ATOM 808 C C . LYS A 1 104 ? 10.064 -2.962 -4.931 1.00 92.31 104 LYS A C 1
ATOM 810 O O . LYS A 1 104 ? 10.460 -2.290 -5.891 1.00 92.31 104 LYS A O 1
ATOM 815 N N . ALA A 1 105 ? 10.899 -3.703 -4.216 1.00 86.81 105 ALA A N 1
ATOM 816 C CA . ALA A 1 105 ? 12.291 -3.890 -4.585 1.00 86.81 105 ALA A CA 1
ATOM 817 C C . ALA A 1 105 ? 12.397 -4.748 -5.852 1.00 86.81 105 ALA A C 1
ATOM 819 O O . ALA A 1 105 ? 11.695 -5.742 -6.014 1.00 86.81 105 ALA A O 1
ATOM 820 N N . GLY A 1 106 ? 13.321 -4.372 -6.730 1.00 85.38 106 GLY A N 1
ATOM 821 C CA . GLY A 1 106 ? 13.729 -5.183 -7.869 1.00 85.38 106 GLY A CA 1
ATOM 822 C C . GLY A 1 106 ? 15.145 -5.717 -7.683 1.00 85.38 106 GLY A C 1
ATOM 823 O O . GLY A 1 106 ? 15.900 -5.226 -6.841 1.00 85.38 106 GLY A O 1
ATOM 824 N N . ARG A 1 107 ? 15.535 -6.696 -8.509 1.00 81.44 107 ARG A N 1
ATOM 825 C CA . ARG A 1 107 ? 16.889 -7.278 -8.482 1.00 81.44 107 ARG A CA 1
ATOM 826 C C . ARG A 1 107 ? 17.973 -6.228 -8.743 1.00 81.44 107 ARG A C 1
ATOM 828 O O . ARG A 1 107 ? 19.058 -6.310 -8.175 1.00 81.44 107 ARG A O 1
ATOM 835 N N . LYS A 1 108 ? 17.694 -5.243 -9.601 1.00 82.19 108 LYS A N 1
ATOM 836 C CA . LYS A 1 108 ? 18.543 -4.065 -9.831 1.00 82.19 108 LYS A CA 1
ATOM 837 C C . LYS A 1 108 ? 17.784 -2.801 -9.439 1.00 82.19 108 LYS A C 1
ATOM 839 O O . LYS A 1 108 ? 16.557 -2.770 -9.453 1.00 82.19 108 LYS A 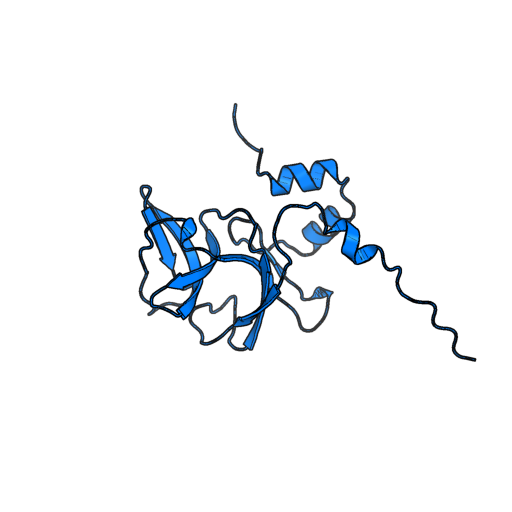O 1
ATOM 844 N N . ARG A 1 109 ? 18.506 -1.703 -9.183 1.00 72.88 109 ARG A N 1
ATOM 845 C CA . ARG A 1 109 ? 17.895 -0.393 -8.862 1.00 72.88 109 ARG A CA 1
ATOM 846 C C . ARG A 1 109 ? 16.869 0.059 -9.909 1.00 72.88 109 ARG A C 1
ATOM 848 O O . ARG A 1 109 ? 15.872 0.667 -9.546 1.00 72.88 109 ARG A O 1
ATOM 855 N N . LYS A 1 110 ? 17.111 -0.249 -11.187 1.00 76.12 110 LYS A N 1
ATOM 856 C CA . LYS A 1 110 ? 16.211 0.080 -12.305 1.00 76.12 110 LYS A CA 1
ATOM 857 C C . LYS A 1 110 ? 14.937 -0.772 -12.368 1.00 76.12 110 LYS A C 1
ATOM 859 O O . LYS A 1 110 ? 14.016 -0.381 -13.069 1.00 76.12 110 LYS A O 1
ATOM 864 N N . ASP A 1 111 ? 14.915 -1.903 -11.667 1.00 82.75 111 ASP A N 1
ATOM 865 C CA . ASP A 1 111 ? 13.786 -2.837 -11.636 1.00 82.75 111 ASP A CA 1
ATOM 866 C C . ASP A 1 111 ? 12.868 -2.553 -10.428 1.00 82.75 111 ASP A C 1
ATOM 868 O O . ASP A 1 111 ? 11.935 -3.305 -10.162 1.00 82.75 111 ASP A O 1
ATOM 872 N N . ARG A 1 112 ? 13.160 -1.498 -9.650 1.00 85.38 112 ARG A N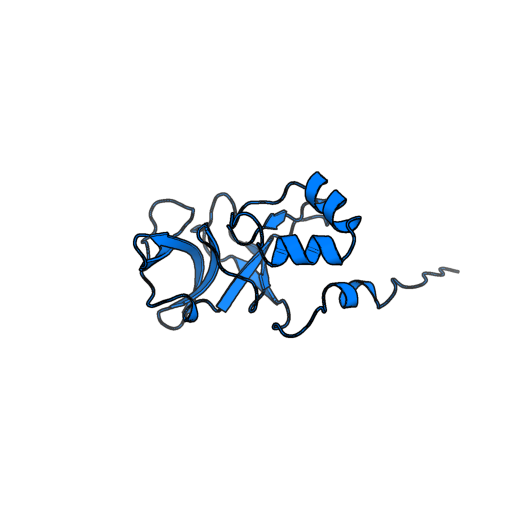 1
ATOM 873 C CA . ARG A 1 112 ? 12.301 -1.036 -8.556 1.00 85.38 112 ARG A CA 1
ATOM 874 C C . ARG A 1 112 ? 11.020 -0.455 -9.138 1.00 85.38 112 ARG A C 1
ATOM 876 O O . ARG A 1 112 ? 11.080 0.340 -10.075 1.00 85.38 112 ARG A O 1
ATOM 883 N N . VAL A 1 113 ? 9.898 -0.810 -8.531 1.00 87.19 113 VAL A N 1
ATOM 884 C CA . VAL A 1 113 ? 8.582 -0.268 -8.873 1.00 87.19 113 VAL A CA 1
ATOM 885 C C . VAL A 1 113 ? 8.148 0.629 -7.727 1.00 87.19 113 VAL A C 1
ATOM 887 O O . VAL A 1 113 ? 8.233 0.216 -6.572 1.00 87.19 113 VAL A O 1
ATOM 890 N N . PHE A 1 114 ? 7.733 1.849 -8.040 1.00 85.75 114 PHE A N 1
ATOM 891 C CA . PHE A 1 114 ? 7.125 2.768 -7.080 1.00 85.75 114 PHE A CA 1
ATOM 892 C C . PHE A 1 114 ? 5.613 2.737 -7.265 1.00 85.75 114 PHE A C 1
ATOM 894 O O . PHE A 1 114 ? 5.153 2.477 -8.376 1.00 85.75 114 PHE A O 1
ATOM 901 N N . TYR A 1 115 ? 4.858 2.994 -6.204 1.00 85.50 115 TYR A N 1
ATOM 902 C CA . TYR A 1 115 ? 3.398 3.014 -6.250 1.00 85.50 115 TYR A CA 1
ATOM 903 C C . TYR A 1 115 ? 2.876 4.387 -5.837 1.00 85.50 115 TYR A C 1
ATOM 905 O O . TYR A 1 115 ? 3.439 5.026 -4.948 1.00 85.50 115 TYR A O 1
ATOM 913 N N . THR A 1 116 ? 1.807 4.839 -6.490 1.00 84.31 116 THR A N 1
ATOM 914 C CA . THR A 1 116 ? 1.052 6.018 -6.052 1.00 84.31 116 THR A CA 1
ATOM 915 C C . THR A 1 116 ? 0.232 5.700 -4.792 1.00 84.31 116 THR A C 1
ATOM 917 O O . THR A 1 116 ? 0.034 4.521 -4.475 1.00 84.31 116 THR A O 1
ATOM 920 N N . PRO A 1 117 ? -0.305 6.713 -4.086 1.00 78.19 117 PRO A N 1
ATOM 921 C CA . PRO A 1 117 ? -1.238 6.506 -2.975 1.00 78.19 117 PRO A CA 1
ATOM 922 C C . PRO A 1 117 ? -2.493 5.686 -3.328 1.00 78.19 117 PRO A C 1
ATOM 924 O O . PRO A 1 117 ? -3.129 5.144 -2.436 1.00 78.19 117 PRO A O 1
ATOM 927 N N . GLU A 1 118 ? -2.848 5.557 -4.608 1.00 86.06 118 GLU A N 1
ATOM 928 C CA . GLU A 1 118 ? -3.948 4.723 -5.128 1.00 86.06 118 GLU A CA 1
ATOM 929 C C . GLU A 1 118 ? -3.491 3.297 -5.509 1.00 86.06 118 GLU A C 1
ATOM 931 O O . GLU A 1 118 ? -4.245 2.519 -6.099 1.00 86.06 118 GLU A O 1
ATOM 936 N N . GLY A 1 119 ? -2.233 2.950 -5.217 1.00 85.00 119 GLY A N 1
ATOM 937 C CA . GLY A 1 119 ? -1.640 1.643 -5.507 1.00 85.00 119 GLY A CA 1
ATOM 938 C C . GLY A 1 119 ? -1.319 1.414 -6.984 1.00 85.00 119 GLY A C 1
ATOM 939 O O . GLY A 1 119 ? -1.153 0.271 -7.404 1.00 85.00 119 GLY A O 1
ATOM 940 N N . THR A 1 120 ? -1.219 2.475 -7.789 1.00 88.06 120 THR A N 1
ATOM 941 C CA . THR A 1 120 ? -0.875 2.345 -9.212 1.00 88.06 120 THR A CA 1
ATOM 942 C C . THR A 1 120 ? 0.645 2.306 -9.387 1.00 88.06 120 THR A C 1
ATOM 944 O O . THR A 1 120 ? 1.327 3.183 -8.852 1.00 88.06 120 THR A O 1
ATOM 947 N N . PRO A 1 121 ? 1.211 1.330 -10.126 1.00 86.94 121 PRO A N 1
ATOM 948 C CA . PRO A 1 121 ? 2.633 1.329 -10.457 1.00 86.94 121 PRO A CA 1
ATOM 949 C C . PRO A 1 121 ? 3.021 2.576 -11.259 1.00 86.94 121 PRO A C 1
ATOM 951 O O . PRO A 1 121 ? 2.440 2.845 -12.309 1.00 86.94 121 PRO A O 1
ATOM 954 N N . VAL A 1 122 ? 4.034 3.310 -10.803 1.00 80.88 122 VAL A N 1
ATOM 955 C CA . VAL A 1 122 ? 4.561 4.488 -11.501 1.00 80.88 122 VAL A CA 1
ATOM 956 C C . VAL A 1 122 ? 5.551 4.036 -12.583 1.00 80.88 122 VAL A C 1
ATOM 958 O O . VAL A 1 122 ? 6.561 3.396 -12.257 1.00 80.88 122 VAL A O 1
ATOM 961 N N . PRO A 1 123 ? 5.317 4.362 -13.870 1.00 80.31 123 PRO A N 1
ATOM 962 C CA . PRO A 1 123 ? 6.238 4.043 -14.952 1.00 80.31 123 PRO A CA 1
ATOM 963 C C . PRO A 1 123 ? 7.627 4.640 -14.724 1.00 80.31 123 PRO A C 1
ATOM 965 O O . PRO A 1 123 ? 7.786 5.769 -14.263 1.00 80.31 123 PRO A O 1
ATOM 968 N N . ARG A 1 124 ? 8.668 3.899 -15.116 1.00 73.12 124 ARG A N 1
ATOM 969 C CA . ARG A 1 124 ? 10.065 4.293 -14.879 1.00 73.12 124 ARG A CA 1
ATOM 970 C C . ARG A 1 124 ? 10.413 5.676 -15.440 1.00 73.12 124 ARG A C 1
ATOM 972 O O . ARG A 1 124 ? 11.145 6.415 -14.785 1.00 73.12 124 ARG A O 1
ATOM 979 N N . ASP A 1 125 ? 9.914 6.017 -16.623 1.00 76.62 125 ASP A N 1
ATOM 980 C CA . ASP A 1 125 ? 10.198 7.309 -17.260 1.00 76.62 125 ASP A CA 1
ATOM 981 C C . ASP A 1 125 ? 9.582 8.469 -16.469 1.00 76.62 125 ASP A C 1
ATOM 983 O O . ASP A 1 125 ? 10.151 9.556 -16.397 1.00 76.62 125 ASP A O 1
ATOM 987 N N . GLU A 1 126 ? 8.452 8.224 -15.809 1.00 73.62 126 GLU A N 1
ATOM 988 C CA . GLU A 1 126 ? 7.800 9.190 -14.933 1.00 73.62 126 GLU A CA 1
ATOM 989 C C . GLU A 1 126 ? 8.554 9.337 -13.608 1.00 73.62 126 GLU A C 1
ATOM 991 O O . GLU A 1 126 ? 8.807 10.455 -13.171 1.00 73.62 126 GLU A O 1
ATOM 996 N N . VAL A 1 127 ? 9.057 8.234 -13.040 1.00 68.62 127 VAL A N 1
ATOM 997 C CA . VAL A 1 127 ? 9.970 8.275 -11.881 1.00 68.62 127 VAL A CA 1
ATOM 998 C C . VAL A 1 127 ? 11.227 9.098 -12.189 1.00 68.62 127 VAL A C 1
ATOM 1000 O O . VAL A 1 127 ? 11.734 9.801 -11.315 1.00 68.62 127 VAL A O 1
ATOM 1003 N N . MET A 1 128 ? 11.759 9.020 -13.415 1.00 67.69 128 MET A N 1
ATOM 1004 C CA . MET A 1 128 ? 12.904 9.844 -13.823 1.00 67.69 128 MET A CA 1
ATOM 1005 C C . MET A 1 128 ? 12.538 11.325 -13.892 1.00 67.69 128 MET A C 1
ATOM 1007 O O . MET A 1 128 ? 13.226 12.129 -13.272 1.00 67.69 128 MET A O 1
ATOM 1011 N N . LYS A 1 129 ? 11.417 11.671 -14.536 1.00 67.06 129 LYS A N 1
ATOM 1012 C CA . LYS A 1 129 ? 10.910 13.054 -14.575 1.00 67.06 129 LYS A CA 1
ATOM 1013 C C . LYS A 1 129 ? 10.666 13.616 -13.177 1.00 67.06 129 LYS A C 1
ATOM 1015 O O . LYS A 1 129 ? 10.972 14.774 -12.924 1.00 67.06 129 LYS A O 1
ATOM 1020 N N . MET A 1 130 ? 10.165 12.790 -12.256 1.00 59.53 130 MET A N 1
ATOM 1021 C CA . MET A 1 130 ? 9.994 13.184 -10.863 1.00 59.53 130 MET A CA 1
ATOM 1022 C C . MET A 1 130 ? 11.331 13.488 -10.203 1.00 59.53 130 MET A C 1
ATOM 1024 O O . MET A 1 130 ? 11.384 14.424 -9.433 1.00 59.53 130 MET A O 1
ATOM 1028 N N . LYS A 1 131 ? 12.435 12.787 -10.481 1.00 56.19 131 LYS A N 1
ATOM 1029 C CA . LYS A 1 131 ? 13.729 13.136 -9.860 1.00 56.19 131 LYS A CA 1
ATOM 1030 C C . LYS A 1 131 ? 14.191 14.540 -10.225 1.00 56.19 131 LYS A C 1
ATOM 1032 O O . LYS A 1 131 ? 14.622 15.261 -9.326 1.00 56.19 131 LYS A O 1
ATOM 1037 N N . ASP A 1 132 ? 13.988 14.919 -11.479 1.00 49.16 132 ASP A N 1
ATOM 1038 C CA . ASP A 1 132 ? 14.384 16.213 -12.039 1.00 49.16 132 ASP A CA 1
ATOM 1039 C C . ASP A 1 132 ? 13.385 17.342 -11.711 1.00 49.16 132 ASP A C 1
ATOM 1041 O O . ASP A 1 132 ? 13.617 18.507 -12.031 1.00 49.16 132 ASP A O 1
ATOM 1045 N N . MET A 1 133 ? 12.275 17.010 -11.044 1.00 47.69 133 MET A N 1
ATOM 1046 C CA . MET A 1 133 ? 11.213 17.944 -10.692 1.00 47.69 133 MET A CA 1
ATOM 1047 C C . MET A 1 133 ? 11.591 18.820 -9.478 1.00 47.69 133 MET A C 1
ATOM 1049 O O . MET A 1 133 ? 12.104 18.293 -8.474 1.00 47.69 133 MET A O 1
ATOM 1053 N N . PRO A 1 134 ? 11.288 20.136 -9.514 1.00 48.69 134 PRO A N 1
ATOM 1054 C CA . PRO A 1 134 ? 11.433 21.021 -8.363 1.00 48.69 134 PRO A CA 1
ATOM 1055 C C . PRO A 1 134 ? 10.664 20.489 -7.146 1.00 48.69 134 PRO A C 1
ATOM 1057 O O . PRO A 1 134 ? 9.548 19.983 -7.271 1.00 48.69 134 PRO A O 1
ATOM 1060 N N . ILE A 1 135 ? 11.233 20.645 -5.946 1.00 44.38 135 ILE A N 1
ATOM 1061 C CA . ILE A 1 135 ? 10.671 20.121 -4.684 1.00 44.38 135 ILE A CA 1
ATOM 1062 C C . ILE A 1 135 ? 9.199 20.539 -4.493 1.00 44.38 135 ILE A C 1
ATOM 1064 O O . ILE A 1 135 ? 8.369 19.728 -4.089 1.00 44.38 135 ILE A O 1
ATOM 1068 N N . ALA A 1 136 ? 8.843 21.770 -4.868 1.00 38.22 136 ALA A N 1
ATOM 1069 C CA . ALA A 1 136 ? 7.485 22.305 -4.747 1.00 38.22 136 ALA A CA 1
ATOM 1070 C C . ALA A 1 136 ? 6.422 21.532 -5.553 1.00 38.22 136 ALA A C 1
ATOM 1072 O O . ALA A 1 136 ? 5.249 21.526 -5.188 1.00 38.22 136 ALA A O 1
ATOM 1073 N N . GLU A 1 137 ? 6.815 20.880 -6.643 1.00 43.66 137 GLU A N 1
ATOM 1074 C CA . GLU A 1 137 ? 5.906 20.186 -7.554 1.00 43.66 137 GLU A CA 1
ATOM 1075 C C . GLU A 1 137 ? 5.761 18.700 -7.164 1.00 43.66 137 GLU A C 1
ATOM 1077 O O . GLU A 1 137 ? 4.652 18.164 -7.184 1.00 43.66 137 GLU A O 1
ATOM 1082 N N . LYS A 1 138 ? 6.823 18.094 -6.602 1.00 46.03 138 LYS A N 1
ATOM 1083 C CA . LYS A 1 138 ? 6.763 16.798 -5.890 1.00 46.03 138 LYS A CA 1
ATOM 1084 C C . LYS A 1 138 ? 5.798 16.841 -4.701 1.00 46.03 138 LYS A C 1
ATOM 1086 O O . LYS A 1 138 ? 5.018 15.913 -4.498 1.00 46.03 138 LYS A O 1
ATOM 1091 N N . VAL A 1 139 ? 5.823 17.937 -3.936 1.00 43.12 139 VAL A N 1
ATOM 1092 C CA . VAL A 1 139 ? 4.946 18.135 -2.768 1.00 43.12 139 VAL A CA 1
ATOM 1093 C C . VAL A 1 139 ? 3.474 18.258 -3.178 1.00 43.12 139 VAL A C 1
ATOM 1095 O O . VAL A 1 139 ? 2.608 17.750 -2.469 1.00 43.12 139 VAL A O 1
ATOM 1098 N N . LYS A 1 140 ? 3.169 18.864 -4.333 1.00 43.12 140 LYS A N 1
ATOM 1099 C CA . LYS A 1 140 ? 1.793 18.939 -4.859 1.00 43.12 140 LYS A CA 1
ATOM 1100 C C . LYS A 1 140 ? 1.245 17.569 -5.253 1.00 43.12 140 LYS A C 1
ATOM 1102 O O . LYS A 1 140 ? 0.093 17.269 -4.949 1.00 43.12 140 LYS A O 1
ATOM 1107 N N . LEU A 1 141 ? 2.079 16.727 -5.868 1.00 49.06 141 LEU A N 1
ATOM 1108 C CA . LEU A 1 141 ? 1.694 15.365 -6.240 1.00 49.06 141 LEU A CA 1
ATOM 1109 C C . LEU A 1 141 ? 1.461 14.483 -5.002 1.00 49.06 141 LEU A C 1
ATOM 1111 O O . LEU A 1 141 ? 0.470 13.762 -4.942 1.00 49.06 141 LEU A O 1
ATOM 1115 N N . ALA A 1 142 ? 2.321 14.596 -3.984 1.00 41.16 142 ALA A N 1
ATOM 1116 C CA . ALA A 1 142 ? 2.184 13.859 -2.725 1.00 41.16 142 ALA A CA 1
ATOM 1117 C C . ALA A 1 142 ? 0.966 14.298 -1.889 1.00 41.16 142 ALA A C 1
ATOM 1119 O O . ALA A 1 142 ? 0.392 13.492 -1.159 1.00 41.16 142 ALA A O 1
ATOM 1120 N N . LYS A 1 143 ? 0.544 15.564 -2.005 1.00 42.41 143 LYS A N 1
ATOM 1121 C CA . LYS A 1 143 ? -0.635 16.089 -1.300 1.00 42.41 143 LYS A CA 1
ATOM 1122 C C . LYS A 1 143 ? -1.960 15.832 -2.014 1.00 42.41 143 LYS A C 1
ATOM 1124 O O . LYS A 1 143 ? -3.006 16.001 -1.395 1.00 42.41 143 LYS A O 1
ATOM 1129 N N . GLY A 1 144 ? -1.949 15.393 -3.275 1.00 43.91 144 GLY A N 1
ATOM 1130 C CA . GLY A 1 144 ? -3.182 15.165 -4.031 1.00 43.91 144 GLY A CA 1
ATOM 1131 C C . GLY A 1 144 ? -4.097 16.396 -4.064 1.00 43.91 144 GLY A C 1
ATOM 1132 O O . GLY A 1 144 ? -5.315 16.250 -4.012 1.00 43.91 144 GLY A O 1
ATOM 1133 N N . GLU A 1 145 ? -3.522 17.602 -4.116 1.00 40.16 145 GLU A N 1
ATOM 1134 C CA . GLU A 1 145 ? -4.264 18.829 -4.419 1.00 40.16 145 GLU A CA 1
ATOM 1135 C C . GLU A 1 145 ? -4.376 18.953 -5.941 1.00 40.16 145 GLU A C 1
ATOM 1137 O O . GLU A 1 145 ? -3.603 19.641 -6.608 1.00 40.16 145 GLU A O 1
ATOM 1142 N N . GLY A 1 146 ? -5.335 18.219 -6.499 1.00 39.09 146 GLY A N 1
ATOM 1143 C CA . GLY A 1 146 ? -5.732 18.297 -7.896 1.00 39.09 146 GLY A CA 1
ATOM 1144 C C . GLY A 1 146 ? -7.217 17.978 -8.024 1.00 39.09 146 GLY A C 1
ATOM 1145 O O . GLY A 1 146 ? -7.645 16.902 -7.626 1.00 39.09 146 GLY A O 1
ATOM 1146 N N . ALA A 1 147 ? -7.955 18.923 -8.613 1.00 38.22 147 ALA A N 1
ATOM 1147 C CA . ALA A 1 147 ? -9.399 18.950 -8.872 1.00 38.22 147 ALA A CA 1
ATOM 1148 C C . ALA A 1 147 ? -10.303 19.332 -7.681 1.00 38.22 147 ALA A C 1
ATOM 1150 O O . ALA A 1 147 ? -10.821 18.498 -6.945 1.00 38.22 147 ALA A O 1
ATOM 1151 N N . GLY A 1 148 ? -10.546 20.639 -7.570 1.00 38.97 148 GLY A N 1
ATOM 1152 C CA . GLY A 1 148 ? -11.598 21.234 -6.754 1.00 38.97 148 GLY A CA 1
ATOM 1153 C C . GLY A 1 148 ? -11.928 22.637 -7.260 1.00 38.97 148 GLY A C 1
ATOM 1154 O O . GLY A 1 148 ? -11.596 23.629 -6.617 1.00 38.97 148 GLY A O 1
ATOM 1155 N N . SER A 1 149 ? -12.508 22.726 -8.455 1.00 32.12 149 SER A N 1
ATOM 1156 C CA . SER A 1 149 ? -13.296 23.868 -8.937 1.00 32.12 149 SER A CA 1
ATOM 1157 C C . SER A 1 149 ? -14.360 23.339 -9.882 1.00 32.12 149 SER A C 1
ATOM 1159 O O . SER A 1 149 ? -13.990 22.492 -10.726 1.00 32.12 149 SER A O 1
#

pLDDT: mean 77.15, std 21.84, range [32.12, 97.62]

Secondary structure (DSSP, 8-state):
--------GGGTGGG--SSSPPPEEEE--SSTTTTTS-TT-EEEEETTSPP-TT-EEEEEETTEEEEEEEEEETTEEEEE-SSTT-PPEEES-GGGEEEEEEEE--SSGGG-EEE-TT-PEEPHHHHHHHHTS-HHHHHHHHHT-----

Solvent-accessible surface area (backbone atoms only — not comparable to full-atom values): 8856 Å² total; per-residue (Å²): 134,89,85,79,85,74,82,71,84,60,76,67,51,82,75,61,81,74,92,58,57,81,71,46,77,47,68,42,75,63,55,50,42,25,87,86,42,46,59,67,38,43,35,33,32,27,53,56,52,69,82,39,63,45,12,35,30,37,30,62,54,94,96,37,82,44,80,31,30,34,39,68,56,97,93,40,38,35,34,30,45,67,25,87,97,56,76,72,42,80,45,100,45,77,82,46,47,59,22,26,40,43,32,40,65,37,100,43,86,87,56,44,41,38,35,44,50,47,41,45,76,51,54,69,70,56,56,51,54,55,68,79,44,59,69,75,57,56,51,41,64,76,65,62,78,73,92,89,130

Nearest PDB structures (foldseek):
  6a2s-assembly1_C  TM=8.289E-01  e=1.598E-05  Mycobacterium tuberculosis H37Rv
  6a2r-assembly1_A  TM=8.126E-01  e=3.990E-05  Mycobacterium tuberculosis H37Rv
  3jsp-assembly1_B  TM=8.034E-01  e=1.183E-04  Escherichia coli K-12
  3k2z-assembly1_B  TM=7.325E-01  e=1.183E-04  Thermotoga maritima
  3k2z-assembly1_A  TM=7.171E-01  e=8.886E-05  Thermotoga maritima

Mean predicted aligned error: 10.96 Å